Protein AF-A0A5C7NYJ2-F1 (afdb_monomer_lite)

Sequence (84 aa):
MRAVQKLEALGPNLGYPHSSSLKEHGDLRELRPRGGRSLWRAFYRRIGDAFVVAAVGPAAEHDKRGFDRAARRARTRLDEIAED

Secondary structure (DSSP, 8-state):
--HHHHHHHHGGG--TTTEEE-GGGTT-EEE-GGGGTSSEEEEEEEETTEEEEEEEEE-TTT-HHHHHHHHHHHHHHHHHHH--

pLDDT: mean 95.34, std 5.87, range [55.81, 98.5]

Structure (mmCIF, N/CA/C/O backbone):
data_AF-A0A5C7NYJ2-F1
#
_entry.id   AF-A0A5C7NYJ2-F1
#
loop_
_atom_site.group_PDB
_atom_site.id
_atom_site.type_symbol
_atom_site.label_atom_id
_atom_site.label_alt_id
_atom_site.label_comp_id
_atom_site.label_asym_id
_atom_site.label_entity_id
_atom_site.label_seq_id
_atom_site.pdbx_PDB_ins_code
_atom_site.Cartn_x
_atom_site.Cartn_y
_atom_site.Cartn_z
_atom_site.occupancy
_atom_site.B_iso_or_equiv
_atom_site.auth_seq_id
_atom_site.auth_comp_id
_atom_site.auth_asym_id
_atom_site.auth_atom_id
_atom_site.pdbx_PDB_model_num
ATOM 1 N N . MET A 1 1 ? -3.487 -17.622 -4.686 1.00 78.19 1 MET A N 1
ATOM 2 C CA . MET A 1 1 ? -3.954 -16.622 -3.698 1.00 78.19 1 MET A CA 1
ATOM 3 C C . MET A 1 1 ? -3.483 -15.226 -4.097 1.00 78.19 1 MET A C 1
ATOM 5 O O . MET A 1 1 ? -2.304 -15.063 -4.410 1.00 78.19 1 MET A O 1
ATOM 9 N N . ARG A 1 2 ? -4.394 -14.246 -4.134 1.00 93.06 2 ARG A N 1
ATOM 10 C CA . ARG A 1 2 ? -4.110 -12.831 -4.441 1.00 93.06 2 ARG A CA 1
ATOM 11 C C . ARG A 1 2 ? -3.421 -12.144 -3.253 1.00 93.06 2 ARG A C 1
ATOM 13 O O . ARG A 1 2 ? -3.454 -12.651 -2.139 1.00 93.06 2 ARG A O 1
ATOM 20 N N . ALA A 1 3 ? -2.778 -11.000 -3.488 1.00 94.38 3 ALA A N 1
ATOM 21 C CA . ALA A 1 3 ? -2.024 -10.303 -2.441 1.00 94.38 3 ALA A CA 1
ATOM 22 C C . ALA A 1 3 ? -2.916 -9.819 -1.283 1.00 94.38 3 ALA A C 1
ATOM 24 O O . ALA A 1 3 ? -2.539 -9.991 -0.132 1.00 94.38 3 ALA A O 1
ATOM 25 N N . VAL A 1 4 ? -4.105 -9.286 -1.587 1.00 95.19 4 VAL A N 1
ATOM 26 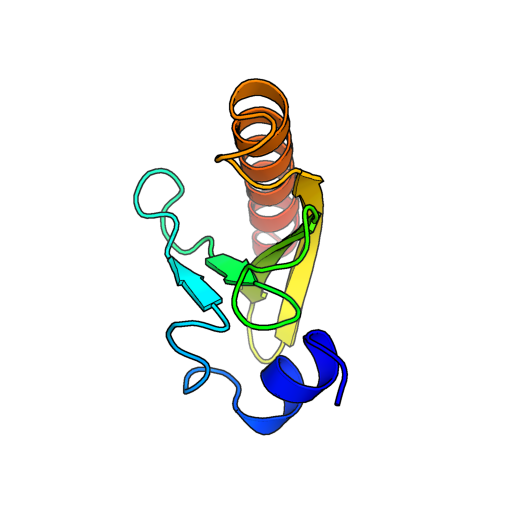C CA . VAL A 1 4 ? -5.080 -8.837 -0.574 1.00 95.19 4 VAL A CA 1
ATOM 27 C C . VAL A 1 4 ? -5.578 -10.010 0.271 1.00 95.19 4 VAL A C 1
ATOM 29 O O . VAL A 1 4 ? -5.538 -9.928 1.485 1.00 95.19 4 VAL A O 1
ATOM 32 N N . GLN A 1 5 ? -5.880 -11.154 -0.348 1.00 96.62 5 GLN A N 1
ATOM 33 C CA . GLN A 1 5 ? -6.271 -12.369 0.383 1.00 96.62 5 GLN A CA 1
ATOM 34 C C . GLN A 1 5 ? -5.190 -12.843 1.369 1.00 96.62 5 GLN A C 1
ATOM 36 O O . GLN A 1 5 ? -5.498 -13.336 2.447 1.00 96.62 5 GLN A O 1
ATOM 41 N N . LYS A 1 6 ? -3.904 -12.684 1.022 1.00 96.25 6 LYS A N 1
ATOM 42 C CA . LYS A 1 6 ? -2.805 -12.968 1.960 1.00 96.25 6 LYS A CA 1
ATOM 43 C C . LYS A 1 6 ? -2.781 -11.980 3.125 1.00 96.25 6 LYS A C 1
ATOM 45 O O . LYS A 1 6 ? -2.455 -12.386 4.233 1.00 96.25 6 LYS A O 1
ATOM 50 N N . LEU A 1 7 ? -3.082 -10.708 2.867 1.00 97.06 7 LEU A N 1
ATOM 51 C CA . LEU A 1 7 ? -3.164 -9.677 3.900 1.00 97.06 7 LEU A CA 1
ATOM 52 C C . LEU A 1 7 ? -4.351 -9.921 4.835 1.00 97.06 7 LEU A C 1
ATOM 54 O O . LEU A 1 7 ? -4.177 -9.827 6.038 1.00 97.06 7 LEU A O 1
ATOM 58 N N . GLU A 1 8 ? -5.509 -10.312 4.310 1.00 96.25 8 GLU A N 1
ATOM 59 C CA . GLU A 1 8 ? -6.678 -10.689 5.116 1.00 96.25 8 GLU A CA 1
ATOM 60 C C . GLU A 1 8 ? -6.384 -11.912 5.996 1.00 96.25 8 GLU A C 1
ATOM 62 O O . GLU A 1 8 ? -6.676 -11.901 7.186 1.00 96.25 8 GLU A O 1
ATOM 67 N N . ALA A 1 9 ? -5.754 -12.949 5.433 1.00 97.06 9 ALA A N 1
ATOM 68 C CA . ALA A 1 9 ? -5.498 -14.196 6.154 1.00 97.06 9 ALA A CA 1
ATOM 69 C C . ALA A 1 9 ? -4.387 -14.086 7.211 1.00 97.06 9 ALA A C 1
ATOM 71 O O . ALA A 1 9 ? -4.460 -14.731 8.253 1.00 97.06 9 ALA A O 1
ATOM 72 N N . LEU A 1 10 ? -3.326 -13.322 6.928 1.00 97.25 10 LEU A N 1
ATOM 73 C CA . LEU A 1 10 ? -2.143 -13.243 7.795 1.00 97.25 10 LEU A CA 1
ATOM 74 C C . LEU A 1 10 ? -2.097 -11.958 8.626 1.00 97.25 10 LEU A C 1
ATOM 76 O O . LEU A 1 10 ? -1.406 -11.918 9.644 1.00 97.25 10 LEU A O 1
ATOM 80 N N . GLY A 1 11 ? -2.809 -10.911 8.208 1.00 95.88 11 GLY A N 1
ATOM 81 C CA . GLY A 1 11 ? -2.881 -9.633 8.903 1.00 95.88 11 GLY A CA 1
ATOM 82 C C . GLY A 1 11 ? -1.492 -9.089 9.270 1.00 95.88 11 GLY A C 1
ATOM 83 O O . GLY A 1 11 ? -0.609 -9.032 8.406 1.00 95.88 11 GLY A O 1
ATOM 84 N N . PRO A 1 12 ? -1.250 -8.732 10.548 1.00 94.81 12 PRO A N 1
ATOM 85 C CA . PRO A 1 12 ? 0.048 -8.235 11.015 1.00 94.81 12 PRO A CA 1
ATOM 86 C C . PRO A 1 12 ? 1.221 -9.203 10.798 1.00 94.81 12 PRO A C 1
ATOM 88 O O . PRO A 1 12 ? 2.364 -8.760 10.716 1.00 94.81 12 PRO A O 1
ATOM 91 N N . ASN A 1 13 ? 0.953 -10.507 10.663 1.00 96.94 13 ASN A N 1
ATOM 92 C CA . ASN A 1 13 ? 1.982 -11.523 10.435 1.00 96.94 13 ASN A CA 1
ATOM 93 C C . ASN A 1 13 ? 2.439 -11.588 8.966 1.00 96.94 13 ASN A C 1
ATOM 95 O O . ASN A 1 13 ? 3.356 -12.344 8.636 1.00 96.94 13 ASN A O 1
ATOM 99 N N . LEU A 1 14 ? 1.840 -10.803 8.058 1.00 97.19 14 LEU A N 1
ATOM 100 C CA . LEU A 1 14 ? 2.300 -10.720 6.674 1.00 97.19 14 LEU A CA 1
ATOM 101 C C . LEU A 1 14 ? 3.619 -9.931 6.577 1.00 97.19 14 LEU A C 1
ATOM 103 O O . LEU A 1 14 ? 3.646 -8.700 6.479 1.00 97.19 14 LEU A O 1
ATOM 107 N N . GLY A 1 15 ? 4.729 -10.664 6.564 1.00 95.88 15 GLY A N 1
ATOM 108 C CA . GLY A 1 15 ? 6.080 -10.123 6.424 1.00 95.88 15 GLY A CA 1
ATOM 109 C C . GLY A 1 15 ? 6.648 -10.161 5.001 1.00 95.88 15 GLY A C 1
ATOM 110 O O . GLY A 1 15 ? 5.956 -10.386 3.999 1.00 95.88 15 GLY A O 1
ATOM 111 N N . TYR A 1 16 ? 7.961 -9.953 4.913 1.00 96.00 16 TYR A N 1
ATOM 112 C CA . TYR A 1 16 ? 8.736 -10.167 3.692 1.00 96.00 16 TYR A CA 1
ATOM 113 C C . TYR A 1 16 ? 8.558 -11.617 3.180 1.00 96.00 16 TYR A C 1
ATOM 115 O O . TYR A 1 16 ? 8.478 -12.533 3.995 1.00 96.00 16 TYR A O 1
ATOM 123 N N . PRO A 1 17 ? 8.489 -11.867 1.854 1.00 96.56 17 PRO A N 1
ATOM 124 C CA . PRO A 1 17 ? 8.639 -10.920 0.743 1.00 96.56 17 PRO A CA 1
ATOM 125 C C . PRO A 1 17 ? 7.318 -10.271 0.300 1.00 96.56 17 PRO A C 1
ATOM 127 O O . PRO A 1 17 ? 7.270 -9.623 -0.744 1.00 96.56 17 PRO A O 1
ATOM 130 N N . HIS A 1 18 ? 6.224 -10.480 1.03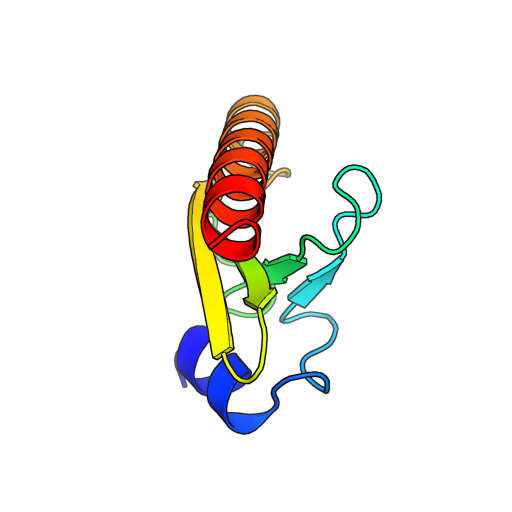3 1.00 97.81 18 HIS A N 1
ATOM 131 C CA . HIS A 1 18 ? 4.878 -10.088 0.613 1.00 97.81 18 HIS A CA 1
ATOM 132 C C . HIS A 1 18 ? 4.433 -8.728 1.143 1.00 97.81 18 HIS A C 1
ATOM 134 O O . HIS A 1 18 ? 3.538 -8.126 0.554 1.00 97.81 18 HIS A O 1
ATOM 140 N N . SER A 1 19 ? 5.080 -8.214 2.182 1.00 98.00 19 SER A N 1
ATOM 141 C CA . SER A 1 19 ? 4.930 -6.835 2.628 1.00 98.00 19 SER A CA 1
ATOM 142 C C . SER A 1 19 ? 6.249 -6.291 3.169 1.00 98.00 19 SER A C 1
ATOM 144 O O . SER A 1 19 ? 7.084 -7.055 3.655 1.00 98.00 19 SER A O 1
ATOM 146 N N . SER A 1 20 ? 6.438 -4.978 3.067 1.00 97.44 20 SER A N 1
ATOM 147 C CA . SER A 1 20 ? 7.571 -4.258 3.649 1.00 97.44 20 SER A CA 1
ATOM 148 C C . SER A 1 20 ? 7.087 -2.957 4.285 1.00 97.44 20 SER A C 1
ATOM 150 O O . SER A 1 20 ? 6.115 -2.369 3.807 1.00 97.44 20 SER A O 1
ATOM 152 N N . SER A 1 21 ? 7.742 -2.511 5.358 1.00 96.69 21 SER A N 1
ATOM 153 C CA . SER A 1 21 ? 7.487 -1.188 5.932 1.00 96.69 21 SER A CA 1
ATOM 154 C C . SER A 1 21 ? 8.220 -0.105 5.146 1.00 96.69 21 SER A C 1
ATOM 156 O O . SER A 1 21 ? 9.365 -0.288 4.731 1.00 96.69 21 SER A O 1
ATOM 158 N N . LEU A 1 22 ? 7.563 1.038 4.971 1.00 95.38 22 LEU A N 1
ATOM 159 C CA . LEU A 1 22 ? 8.146 2.237 4.383 1.00 95.38 22 LEU A CA 1
ATOM 160 C C . LEU A 1 22 ? 8.492 3.186 5.524 1.00 95.38 22 LEU A C 1
ATOM 162 O O . LEU A 1 22 ? 7.706 4.057 5.874 1.00 95.38 22 LEU A O 1
ATOM 166 N N . LYS A 1 23 ? 9.658 2.974 6.146 1.00 86.38 23 LYS A N 1
ATOM 167 C CA . LYS A 1 23 ? 10.065 3.685 7.376 1.00 86.38 23 LYS A CA 1
ATOM 168 C C . LYS A 1 23 ? 10.043 5.210 7.222 1.00 86.38 23 LYS A C 1
ATOM 170 O O . LYS A 1 23 ? 9.669 5.915 8.149 1.00 86.38 23 LYS A O 1
ATOM 175 N N . GLU A 1 24 ? 10.391 5.704 6.038 1.00 87.88 24 GLU A N 1
ATOM 176 C CA . GLU A 1 24 ? 10.334 7.127 5.671 1.00 87.88 24 GLU A CA 1
ATOM 177 C C . GLU A 1 24 ? 8.904 7.703 5.615 1.00 87.88 24 GLU A C 1
ATOM 179 O O . GLU A 1 24 ? 8.721 8.916 5.596 1.00 87.88 24 GLU A O 1
ATOM 184 N N . HIS A 1 25 ? 7.890 6.836 5.639 1.00 87.38 25 HIS A N 1
ATOM 185 C CA . HIS A 1 25 ? 6.465 7.158 5.647 1.00 87.38 25 HIS A CA 1
ATOM 186 C C . HIS A 1 25 ? 5.753 6.656 6.922 1.00 87.38 25 HIS A C 1
ATOM 188 O O . HIS A 1 25 ? 4.530 6.492 6.930 1.00 87.38 25 HIS A O 1
ATOM 194 N N . GLY A 1 26 ? 6.505 6.423 8.005 1.00 88.50 26 GLY A N 1
ATOM 195 C CA . GLY A 1 26 ? 5.980 6.029 9.314 1.00 88.50 26 GLY A CA 1
ATOM 196 C C . GLY A 1 26 ? 5.468 4.587 9.360 1.00 88.50 26 GLY A C 1
ATOM 197 O O . GLY A 1 26 ? 6.228 3.636 9.177 1.00 88.50 26 GLY A O 1
ATOM 198 N N . ASP A 1 27 ? 4.176 4.427 9.641 1.00 92.50 27 ASP A N 1
ATOM 199 C CA . ASP A 1 27 ? 3.448 3.154 9.730 1.00 92.50 27 ASP A CA 1
ATOM 200 C C . ASP A 1 27 ? 2.949 2.638 8.367 1.00 92.50 27 ASP A C 1
ATOM 202 O O . ASP A 1 27 ? 2.358 1.556 8.288 1.00 92.50 27 ASP A O 1
ATOM 206 N N . LEU A 1 28 ? 3.212 3.379 7.285 1.00 97.56 28 LEU A N 1
ATOM 207 C CA . LEU A 1 28 ? 2.854 2.979 5.932 1.00 97.56 28 LEU A CA 1
ATOM 208 C C . LEU A 1 28 ? 3.619 1.718 5.512 1.00 97.56 28 LEU A C 1
ATOM 210 O O . LEU A 1 28 ? 4.833 1.583 5.694 1.00 97.56 28 LEU A O 1
ATOM 214 N N . ARG A 1 29 ? 2.905 0.789 4.883 1.00 98.19 29 ARG A N 1
ATOM 215 C CA . ARG A 1 29 ? 3.461 -0.447 4.336 1.00 98.19 29 ARG A CA 1
ATOM 216 C C . ARG A 1 29 ? 3.159 -0.559 2.854 1.00 98.19 29 ARG A C 1
ATOM 218 O O . ARG A 1 29 ? 2.121 -0.112 2.373 1.00 98.19 29 ARG A O 1
ATOM 225 N N . GLU A 1 30 ? 4.049 -1.227 2.133 1.00 98.25 30 GLU A N 1
ATOM 226 C CA . GLU A 1 30 ? 3.756 -1.725 0.794 1.00 98.25 30 GLU A CA 1
ATOM 227 C C . GLU A 1 30 ? 3.334 -3.196 0.847 1.00 98.25 30 GLU A C 1
ATOM 229 O O . GLU A 1 30 ? 3.891 -4.022 1.581 1.00 98.25 30 GLU A O 1
ATOM 234 N N . LEU A 1 31 ? 2.345 -3.539 0.032 1.00 98.31 31 LEU A N 1
ATOM 235 C CA . LEU A 1 31 ? 1.967 -4.899 -0.304 1.00 98.31 31 LEU A CA 1
ATOM 236 C C . LEU A 1 31 ? 2.632 -5.265 -1.630 1.00 98.31 31 LEU A C 1
ATOM 238 O O . LEU A 1 31 ? 2.576 -4.509 -2.605 1.00 98.31 31 LEU A O 1
ATOM 242 N N . ARG A 1 32 ? 3.253 -6.445 -1.665 1.00 98.06 32 ARG A N 1
ATOM 243 C CA . ARG A 1 32 ? 4.149 -6.901 -2.733 1.00 98.06 32 ARG A CA 1
ATOM 244 C C . ARG A 1 32 ? 3.581 -8.164 -3.398 1.00 98.06 32 ARG A C 1
ATOM 246 O O . ARG A 1 32 ? 3.956 -9.292 -3.038 1.00 98.06 32 ARG A O 1
ATOM 253 N N . PRO A 1 33 ? 2.669 -8.022 -4.383 1.00 97.56 33 PRO A N 1
ATOM 254 C CA . PRO A 1 33 ? 2.120 -9.156 -5.114 1.00 97.56 33 PRO A CA 1
ATOM 255 C C . PRO A 1 33 ? 3.222 -10.020 -5.725 1.00 97.56 33 PRO A C 1
ATOM 257 O O . PRO A 1 33 ? 4.247 -9.516 -6.189 1.00 97.56 33 PRO A O 1
ATOM 260 N N . ARG A 1 34 ? 3.005 -11.341 -5.719 1.00 96.19 34 ARG A N 1
ATOM 261 C CA . ARG A 1 34 ? 3.986 -12.337 -6.188 1.00 96.19 34 ARG A CA 1
ATOM 262 C C . ARG A 1 34 ? 5.365 -12.204 -5.510 1.00 96.19 34 ARG A C 1
ATOM 264 O 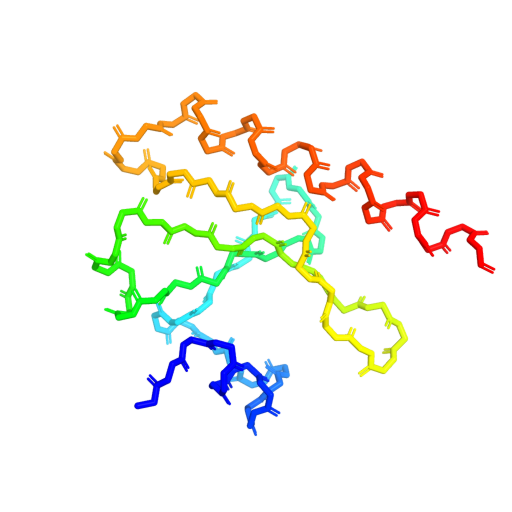O . ARG A 1 34 ? 6.380 -12.472 -6.140 1.00 96.19 34 ARG A O 1
ATOM 271 N N . GLY A 1 35 ? 5.401 -11.771 -4.244 1.00 95.62 35 GLY A N 1
ATOM 272 C CA . GLY A 1 35 ? 6.654 -11.617 -3.488 1.00 95.62 35 GLY A CA 1
ATOM 273 C C . GLY A 1 35 ? 7.549 -10.499 -4.023 1.00 95.62 35 GLY A C 1
ATOM 274 O O . GLY A 1 35 ? 8.763 -10.641 -4.020 1.00 95.62 35 GLY A O 1
ATOM 275 N N . GLY A 1 36 ? 6.949 -9.438 -4.571 1.00 96.69 36 GLY A N 1
ATOM 276 C CA . GLY A 1 36 ? 7.672 -8.298 -5.143 1.00 96.69 36 GLY A CA 1
ATOM 277 C C . GLY A 1 36 ? 7.947 -8.392 -6.644 1.00 96.69 36 GLY A C 1
ATOM 278 O O . GLY A 1 36 ? 8.307 -7.382 -7.237 1.00 96.69 36 GLY A O 1
ATOM 279 N N . ARG A 1 37 ? 7.692 -9.544 -7.288 1.00 96.38 37 ARG A N 1
ATOM 280 C CA . ARG A 1 37 ? 7.874 -9.739 -8.746 1.00 96.38 37 ARG A CA 1
ATOM 281 C C . ARG A 1 37 ? 6.850 -9.002 -9.618 1.00 96.38 37 ARG A C 1
ATOM 283 O O . ARG A 1 37 ? 6.980 -8.971 -10.839 1.00 96.38 37 ARG A O 1
ATOM 290 N N . SER A 1 38 ? 5.773 -8.491 -9.027 1.00 96.69 38 SER A N 1
ATOM 291 C CA . SER A 1 38 ? 4.873 -7.564 -9.717 1.00 96.69 38 SER A CA 1
ATOM 292 C C . SER A 1 38 ? 5.517 -6.190 -9.833 1.00 96.69 38 SER A C 1
ATOM 294 O O . SER A 1 38 ? 6.205 -5.777 -8.910 1.00 96.69 38 SER A O 1
ATOM 296 N N . LEU A 1 39 ? 5.242 -5.450 -10.905 1.00 97.62 39 LEU A N 1
ATOM 297 C CA . LEU A 1 39 ? 5.649 -4.044 -11.007 1.00 97.62 39 LEU A CA 1
ATOM 298 C C . LEU A 1 39 ? 4.706 -3.099 -10.255 1.00 97.62 39 LEU A C 1
ATOM 300 O O . LEU A 1 39 ? 4.953 -1.906 -10.235 1.00 97.62 39 LEU A O 1
ATOM 304 N N . TRP A 1 40 ? 3.648 -3.616 -9.626 1.00 98.06 40 TRP A N 1
ATOM 305 C CA . TRP A 1 40 ? 2.677 -2.830 -8.864 1.00 98.06 40 TRP A CA 1
ATOM 306 C C . TRP A 1 40 ? 2.792 -3.090 -7.360 1.00 98.06 40 TRP A C 1
ATOM 308 O O . TRP A 1 40 ? 3.055 -4.223 -6.934 1.00 98.06 40 TRP A O 1
ATOM 318 N N . ARG A 1 41 ? 2.566 -2.041 -6.568 1.00 98.25 41 ARG A N 1
ATOM 319 C CA . ARG A 1 41 ? 2.532 -2.019 -5.101 1.00 98.25 41 ARG A CA 1
ATOM 320 C C . ARG A 1 41 ? 1.218 -1.413 -4.640 1.00 98.25 41 ARG A C 1
ATOM 322 O O . ARG A 1 41 ? 0.773 -0.425 -5.215 1.00 98.25 41 ARG A O 1
ATOM 329 N N . ALA A 1 42 ? 0.618 -1.996 -3.609 1.00 98.31 42 ALA A N 1
ATOM 330 C CA . ALA A 1 42 ? -0.485 -1.360 -2.898 1.00 98.31 42 ALA A CA 1
ATOM 331 C C . ALA A 1 42 ? 0.056 -0.776 -1.592 1.00 98.31 42 ALA A C 1
ATOM 333 O O . ALA A 1 42 ? 0.756 -1.474 -0.862 1.00 98.31 42 ALA A O 1
ATOM 334 N N . PHE A 1 43 ? -0.241 0.485 -1.313 1.00 98.50 43 PHE A N 1
ATOM 335 C CA . PHE A 1 43 ? 0.212 1.187 -0.116 1.00 98.50 43 PHE A CA 1
ATOM 336 C C . PHE A 1 43 ? -0.914 1.199 0.905 1.00 98.50 43 PHE A C 1
ATOM 338 O O . PHE A 1 43 ? -2.021 1.644 0.592 1.00 98.50 43 PHE A O 1
ATOM 345 N N . TYR A 1 44 ? -0.642 0.678 2.096 1.00 98.25 44 TYR A N 1
ATOM 346 C CA . TYR A 1 44 ? -1.660 0.451 3.111 1.00 98.25 44 TYR A CA 1
ATOM 347 C C . TYR A 1 44 ? -1.135 0.698 4.523 1.00 98.25 44 TYR A C 1
ATOM 349 O O . TYR A 1 44 ? 0.067 0.593 4.774 1.00 98.25 44 TYR A O 1
ATOM 357 N N . ARG A 1 45 ? -2.048 0.964 5.456 1.00 97.06 45 ARG A N 1
ATOM 358 C CA . ARG A 1 45 ? -1.798 0.819 6.897 1.00 97.06 45 ARG A CA 1
ATOM 359 C C . ARG A 1 45 ? -2.999 0.176 7.576 1.00 97.06 45 ARG A C 1
ATOM 361 O O . ARG A 1 45 ? -4.043 -0.011 6.952 1.00 97.06 45 ARG A O 1
ATOM 368 N N . ARG A 1 46 ? -2.847 -0.153 8.856 1.00 95.88 46 ARG A N 1
ATOM 369 C CA . ARG A 1 46 ? -3.968 -0.545 9.709 1.00 95.88 46 ARG A CA 1
ATOM 370 C C . ARG A 1 46 ? -4.607 0.700 10.333 1.00 95.88 46 ARG A C 1
ATOM 372 O O . ARG A 1 46 ? -3.884 1.494 10.925 1.00 95.88 46 ARG A O 1
ATOM 379 N N . ILE A 1 47 ? -5.923 0.844 10.212 1.00 95.00 47 ILE A N 1
ATOM 380 C CA . ILE A 1 47 ? -6.738 1.852 10.907 1.00 95.00 47 ILE A CA 1
ATOM 381 C C . ILE A 1 47 ? -7.815 1.078 11.668 1.00 95.00 47 ILE A C 1
ATOM 383 O O . ILE A 1 47 ? -8.590 0.346 11.056 1.00 95.00 47 ILE A O 1
ATOM 387 N N . GLY A 1 48 ? -7.801 1.162 13.000 1.00 93.06 48 GLY A N 1
ATOM 388 C CA . GLY A 1 48 ? -8.655 0.328 13.849 1.00 93.06 48 GLY A CA 1
ATOM 389 C C . GLY A 1 48 ? -8.437 -1.174 13.606 1.00 93.06 48 GLY A C 1
ATOM 390 O O . GLY A 1 48 ? -7.334 -1.713 13.777 1.00 93.06 48 GLY A O 1
ATOM 391 N N . ASP A 1 49 ? -9.496 -1.868 13.206 1.00 93.12 49 ASP A N 1
ATOM 392 C CA . ASP A 1 49 ? -9.504 -3.294 12.872 1.00 93.12 49 ASP A CA 1
ATOM 393 C C . ASP A 1 49 ? -9.297 -3.585 11.374 1.00 93.12 49 ASP A C 1
ATOM 395 O O . ASP A 1 49 ? -9.058 -4.737 11.007 1.00 93.12 49 ASP A O 1
ATOM 399 N N . ALA A 1 50 ? -9.287 -2.558 10.522 1.00 95.38 50 ALA A N 1
ATOM 400 C CA . ALA A 1 50 ? -9.181 -2.698 9.077 1.00 95.38 50 ALA A CA 1
ATOM 401 C C . ALA A 1 50 ? -7.771 -2.404 8.544 1.00 95.38 50 ALA A C 1
ATOM 403 O O . ALA A 1 50 ? -7.037 -1.544 9.037 1.00 95.38 50 ALA A O 1
ATOM 404 N N . PHE A 1 51 ? -7.402 -3.089 7.460 1.00 97.44 51 PHE A N 1
ATOM 405 C CA . PHE A 1 51 ? -6.268 -2.705 6.620 1.00 97.44 51 PHE A CA 1
ATOM 406 C C . PHE A 1 51 ? -6.771 -1.890 5.432 1.00 97.44 51 PHE A C 1
ATOM 408 O O . PHE A 1 51 ? -7.488 -2.407 4.577 1.00 97.44 51 PHE A O 1
ATOM 415 N N . VAL A 1 52 ? -6.365 -0.626 5.355 1.00 97.69 52 VAL A N 1
ATOM 416 C CA . VAL A 1 52 ? -6.846 0.313 4.338 1.00 97.69 52 VAL A CA 1
ATOM 417 C C . VAL A 1 52 ? -5.778 0.501 3.272 1.00 97.69 52 VAL A C 1
ATOM 419 O O . VAL A 1 52 ? -4.688 0.996 3.554 1.00 97.69 52 VAL A O 1
ATOM 422 N N . VAL A 1 53 ? -6.090 0.116 2.033 1.00 97.88 53 VAL A N 1
ATOM 423 C CA . VAL A 1 53 ? -5.258 0.405 0.858 1.00 97.88 53 VAL A CA 1
ATOM 424 C C . VAL A 1 53 ? -5.630 1.783 0.320 1.00 97.88 53 VAL A C 1
ATOM 426 O O . VAL A 1 53 ? -6.726 1.967 -0.198 1.0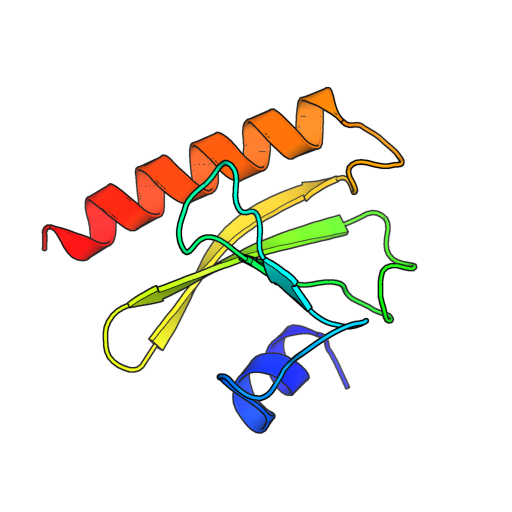0 97.88 53 VAL A O 1
ATOM 429 N N . ALA A 1 54 ? -4.707 2.739 0.387 1.00 97.88 54 ALA A N 1
ATOM 430 C CA . ALA A 1 54 ? -4.982 4.132 0.027 1.00 97.88 54 ALA A CA 1
ATOM 431 C C . ALA A 1 54 ? -4.389 4.570 -1.320 1.00 97.88 54 ALA A C 1
ATOM 433 O O . ALA A 1 54 ? -4.780 5.603 -1.875 1.00 97.88 54 ALA A O 1
ATOM 434 N N . ALA A 1 55 ? -3.454 3.803 -1.884 1.00 98.50 55 ALA A N 1
ATOM 435 C CA . ALA A 1 55 ? -3.000 3.997 -3.257 1.00 98.50 55 ALA A CA 1
ATOM 436 C C . ALA A 1 55 ? -2.411 2.718 -3.857 1.00 98.50 55 ALA A C 1
ATOM 438 O O . ALA A 1 55 ? -1.980 1.807 -3.149 1.00 98.50 55 ALA A O 1
ATOM 439 N N . VAL A 1 56 ? -2.324 2.704 -5.186 1.00 98.38 56 VAL A N 1
ATOM 440 C CA . VAL A 1 56 ? -1.562 1.725 -5.962 1.00 98.38 56 VAL A CA 1
ATOM 441 C C . VAL A 1 56 ? -0.570 2.486 -6.836 1.00 98.38 56 VAL A C 1
ATOM 443 O O . VAL A 1 56 ? -0.918 3.510 -7.423 1.00 98.38 56 VAL A O 1
ATOM 446 N N . GLY A 1 57 ? 0.669 2.009 -6.902 1.00 98.31 57 GLY A N 1
ATOM 447 C CA . GLY A 1 57 ? 1.734 2.638 -7.681 1.00 98.31 57 GLY A CA 1
ATOM 448 C C . GLY A 1 57 ? 2.766 1.633 -8.183 1.00 98.31 57 GLY A C 1
ATOM 449 O O . GLY A 1 57 ? 2.659 0.440 -7.875 1.00 98.31 57 GLY A O 1
ATOM 450 N N . PRO A 1 58 ? 3.744 2.089 -8.982 1.00 98.50 58 PRO A N 1
ATOM 451 C CA . PRO A 1 58 ? 4.790 1.222 -9.496 1.00 98.50 58 PRO A CA 1
ATOM 452 C C . PRO A 1 58 ? 5.718 0.761 -8.369 1.00 98.50 58 PRO A C 1
ATOM 454 O O . PRO A 1 58 ? 5.766 1.362 -7.302 1.00 98.50 58 PRO A O 1
ATOM 457 N N . ALA A 1 59 ? 6.465 -0.308 -8.612 1.00 97.94 59 ALA A N 1
ATOM 458 C CA . ALA A 1 59 ? 7.583 -0.740 -7.791 1.00 97.94 59 ALA A CA 1
ATOM 459 C C . ALA A 1 59 ? 8.716 0.297 -7.848 1.00 97.94 59 ALA A C 1
ATOM 461 O O . ALA A 1 59 ? 9.015 0.812 -8.927 1.00 97.94 59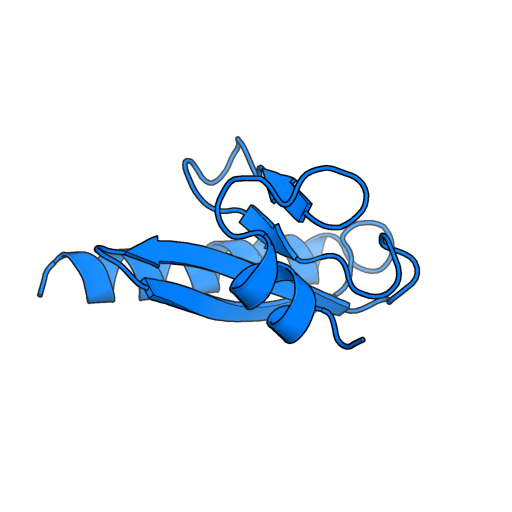 ALA A O 1
ATOM 462 N N . ALA A 1 60 ? 9.373 0.568 -6.716 1.00 96.94 60 ALA A N 1
ATOM 463 C CA . ALA A 1 60 ? 10.454 1.552 -6.645 1.00 96.94 60 ALA A CA 1
ATOM 464 C C . ALA A 1 60 ? 11.625 1.208 -7.578 1.00 96.94 60 ALA A C 1
ATOM 466 O O . ALA A 1 60 ? 12.240 2.106 -8.147 1.00 96.94 60 ALA A O 1
ATOM 467 N N . GLU A 1 61 ? 11.894 -0.087 -7.778 1.00 96.81 61 GLU A N 1
ATOM 468 C CA . GLU A 1 61 ? 12.941 -0.572 -8.682 1.00 96.81 61 GLU A CA 1
ATOM 469 C C . GLU A 1 61 ? 12.635 -0.283 -10.164 1.00 96.81 61 GLU A C 1
ATOM 471 O O 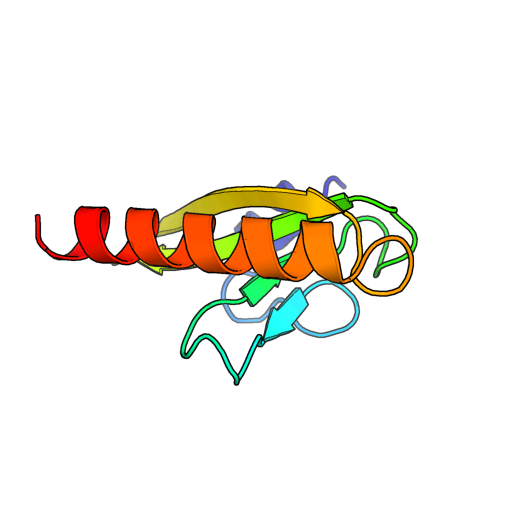. GLU A 1 61 ? 13.545 -0.275 -10.988 1.00 96.81 61 GLU A O 1
ATOM 476 N N . HIS A 1 62 ? 11.363 -0.058 -10.512 1.00 97.62 62 HIS A N 1
ATOM 477 C CA . HIS A 1 62 ? 10.915 0.235 -11.875 1.00 97.62 62 HIS A CA 1
ATOM 478 C C . HIS A 1 62 ? 10.694 1.735 -12.107 1.00 97.62 62 HIS A C 1
ATOM 480 O O . HIS A 1 62 ? 11.128 2.271 -13.121 1.00 97.62 62 HIS A O 1
ATOM 486 N N . ASP A 1 63 ? 10.037 2.412 -11.162 1.00 98.44 63 ASP A N 1
ATOM 487 C CA . ASP A 1 63 ? 9.833 3.860 -11.178 1.00 98.44 63 ASP A CA 1
ATOM 488 C C . ASP A 1 63 ? 9.791 4.400 -9.744 1.00 98.44 63 ASP A C 1
ATOM 490 O O . ASP A 1 63 ? 8.744 4.446 -9.088 1.00 98.44 63 ASP A O 1
ATOM 494 N N . LYS A 1 64 ? 10.950 4.858 -9.263 1.00 97.56 64 LYS A N 1
ATOM 495 C CA . LYS A 1 64 ? 11.077 5.462 -7.935 1.00 97.56 64 LYS A CA 1
ATOM 496 C C . LYS A 1 64 ? 10.235 6.731 -7.781 1.00 97.56 64 LYS A C 1
ATOM 498 O O . LYS A 1 64 ? 9.632 6.941 -6.732 1.00 97.56 64 LYS A O 1
ATOM 503 N N . ARG A 1 65 ? 10.155 7.587 -8.806 1.00 98.19 65 ARG A N 1
ATOM 504 C CA . ARG A 1 65 ? 9.412 8.857 -8.702 1.00 98.19 65 ARG A CA 1
ATOM 505 C C . ARG A 1 65 ? 7.910 8.601 -8.596 1.00 98.19 65 ARG A C 1
ATOM 507 O O . ARG A 1 65 ? 7.229 9.273 -7.816 1.00 98.19 65 ARG A O 1
ATOM 514 N N . GLY A 1 66 ? 7.401 7.645 -9.368 1.00 98.44 66 GLY A N 1
ATOM 515 C CA . GLY A 1 66 ? 6.021 7.176 -9.297 1.00 98.44 66 GLY A CA 1
ATOM 516 C C . GLY A 1 66 ? 5.708 6.491 -7.969 1.00 98.44 66 GLY A C 1
ATOM 517 O O . GLY A 1 66 ? 4.668 6.783 -7.376 1.00 98.44 66 GLY A O 1
ATOM 518 N N . PHE A 1 67 ? 6.623 5.656 -7.465 1.00 98.31 67 PHE A N 1
ATOM 519 C CA . PHE A 1 67 ? 6.512 5.017 -6.152 1.00 98.31 67 PHE A CA 1
ATOM 520 C C . PHE A 1 67 ? 6.394 6.061 -5.036 1.00 98.31 67 PHE A C 1
ATOM 522 O O . PHE A 1 67 ? 5.391 6.080 -4.324 1.00 98.31 67 PHE A O 1
ATOM 529 N N . ASP A 1 68 ? 7.349 6.993 -4.946 1.00 97.56 68 ASP A N 1
ATOM 530 C CA . ASP A 1 68 ? 7.383 8.017 -3.895 1.00 97.56 68 ASP A CA 1
ATOM 531 C C . ASP A 1 68 ? 6.126 8.908 -3.950 1.00 97.56 68 ASP A C 1
ATOM 533 O O . ASP A 1 68 ? 5.563 9.303 -2.927 1.00 97.56 68 ASP A O 1
ATOM 537 N N . ARG A 1 69 ? 5.642 9.223 -5.161 1.00 98.06 69 ARG A N 1
ATOM 538 C CA . ARG A 1 69 ? 4.399 9.984 -5.357 1.00 98.06 69 ARG A CA 1
ATOM 539 C C . ARG A 1 69 ? 3.178 9.215 -4.850 1.00 98.06 69 ARG A C 1
ATOM 541 O O . ARG A 1 69 ? 2.316 9.817 -4.212 1.00 98.06 69 ARG A O 1
ATOM 548 N N . ALA A 1 70 ? 3.076 7.925 -5.159 1.00 98.50 70 ALA A N 1
ATOM 549 C CA . ALA A 1 70 ? 1.964 7.088 -4.723 1.00 98.50 70 ALA A CA 1
ATOM 550 C C . ALA A 1 70 ? 1.985 6.864 -3.204 1.00 98.50 70 ALA A C 1
ATOM 552 O O . ALA A 1 70 ? 0.937 6.984 -2.574 1.00 98.50 70 ALA A O 1
ATOM 553 N N . ALA A 1 71 ? 3.164 6.641 -2.615 1.00 98.25 71 ALA A N 1
ATOM 554 C CA . ALA A 1 71 ? 3.344 6.504 -1.172 1.00 98.25 71 ALA A CA 1
ATOM 555 C C . ALA A 1 71 ? 2.929 7.781 -0.420 1.00 98.25 71 ALA A C 1
ATOM 557 O O . ALA A 1 71 ? 2.131 7.706 0.512 1.00 98.25 71 ALA A O 1
ATOM 558 N N . ARG A 1 72 ? 3.365 8.967 -0.879 1.00 97.38 72 ARG A N 1
ATOM 559 C CA . ARG A 1 72 ? 2.919 10.251 -0.300 1.00 97.38 72 ARG A CA 1
ATOM 560 C C . ARG A 1 72 ? 1.403 10.436 -0.376 1.00 97.38 72 ARG A C 1
ATOM 562 O O . ARG A 1 72 ? 0.791 10.802 0.616 1.00 97.38 72 ARG A O 1
ATOM 569 N N . ARG A 1 73 ? 0.787 10.144 -1.528 1.00 98.00 73 ARG A N 1
ATOM 570 C CA . ARG A 1 73 ? -0.677 10.235 -1.689 1.00 98.00 73 ARG A CA 1
ATOM 571 C C . ARG A 1 73 ? -1.425 9.263 -0.780 1.00 98.00 73 ARG A C 1
ATOM 573 O O . ARG A 1 73 ? -2.460 9.627 -0.238 1.00 98.00 73 ARG A O 1
ATOM 580 N N . ALA A 1 74 ? -0.921 8.036 -0.641 1.00 98.25 74 ALA A N 1
ATOM 581 C CA . ALA A 1 74 ? -1.491 7.056 0.274 1.00 98.25 74 ALA A CA 1
ATOM 582 C C . ALA A 1 74 ? -1.444 7.574 1.709 1.00 98.25 74 ALA A C 1
ATOM 584 O O . ALA A 1 74 ? -2.443 7.494 2.408 1.00 98.25 74 ALA A O 1
ATOM 585 N N . ARG A 1 75 ? -0.304 8.143 2.115 1.00 96.75 75 ARG A N 1
ATOM 586 C CA . ARG A 1 75 ? -0.130 8.710 3.448 1.00 96.75 75 ARG A CA 1
ATOM 587 C C . ARG A 1 75 ? -1.151 9.809 3.739 1.00 96.75 75 ARG A C 1
ATOM 589 O O . ARG A 1 75 ? -1.891 9.663 4.697 1.00 96.75 75 ARG A O 1
ATOM 596 N N . THR A 1 76 ? -1.247 10.823 2.875 1.00 96.38 76 THR A N 1
ATOM 597 C CA . THR A 1 76 ? -2.213 11.925 3.034 1.00 96.38 76 THR A CA 1
ATOM 598 C C . THR A 1 76 ? -3.641 11.412 3.226 1.00 96.38 76 THR A C 1
ATOM 600 O O . THR A 1 76 ? -4.289 11.773 4.195 1.00 96.38 76 THR A O 1
ATOM 603 N N . ARG A 1 77 ? -4.095 10.486 2.372 1.00 97.25 77 ARG A N 1
ATOM 604 C CA . ARG A 1 77 ? -5.445 9.906 2.475 1.00 97.25 77 ARG A CA 1
ATOM 605 C C . ARG A 1 77 ? -5.664 9.110 3.756 1.00 97.25 77 ARG A C 1
ATOM 607 O O . ARG A 1 77 ? -6.767 9.064 4.273 1.00 97.25 77 ARG A O 1
ATOM 614 N N . LEU A 1 78 ? -4.639 8.401 4.223 1.00 96.62 78 LEU A N 1
ATOM 615 C CA . LEU A 1 78 ? -4.745 7.603 5.440 1.00 96.62 78 LEU A CA 1
ATOM 616 C C . LEU A 1 78 ? -4.785 8.480 6.682 1.00 96.62 78 LEU A C 1
ATOM 618 O O . LEU A 1 78 ? -5.464 8.097 7.629 1.00 96.62 78 LEU A O 1
ATOM 622 N N . ASP A 1 79 ? -4.039 9.585 6.691 1.00 94.75 79 ASP A N 1
ATOM 623 C CA . ASP A 1 79 ? -4.081 10.571 7.768 1.00 94.75 79 ASP A CA 1
ATOM 624 C C . ASP A 1 79 ? -5.484 11.202 7.834 1.00 94.75 79 ASP A C 1
ATOM 626 O O . ASP A 1 79 ? -6.095 11.132 8.892 1.00 94.75 79 ASP A O 1
ATOM 630 N N . GLU A 1 80 ? -6.052 11.627 6.695 1.00 94.81 80 GLU A N 1
ATOM 631 C CA . GLU A 1 80 ? -7.442 12.123 6.599 1.00 94.81 80 GLU A CA 1
ATOM 632 C C . GLU A 1 80 ? -8.467 11.121 7.169 1.00 94.81 80 GLU A C 1
ATOM 634 O O . GLU A 1 80 ? -9.324 11.498 7.954 1.00 94.81 80 GLU A O 1
ATOM 639 N N . ILE A 1 81 ? -8.352 9.828 6.837 1.00 92.62 81 ILE A N 1
ATOM 640 C CA . ILE A 1 81 ? -9.291 8.789 7.310 1.00 92.62 81 ILE A CA 1
ATOM 641 C C . ILE A 1 81 ? -9.182 8.518 8.819 1.00 92.62 81 ILE A C 1
ATOM 643 O O . ILE A 1 81 ? -10.133 8.027 9.411 1.00 92.62 81 ILE A O 1
ATOM 647 N N . ALA A 1 82 ? -8.021 8.735 9.440 1.00 85.94 82 ALA A N 1
ATOM 648 C CA . ALA A 1 82 ? -7.840 8.432 10.864 1.00 85.94 82 ALA A CA 1
ATOM 649 C C . ALA A 1 82 ? -8.169 9.606 11.792 1.00 85.94 82 ALA A C 1
ATOM 651 O O . ALA A 1 82 ? -8.118 9.432 13.009 1.00 85.94 82 ALA A O 1
ATOM 652 N N . GLU A 1 83 ? -8.420 10.787 11.228 1.00 76.44 83 GLU A N 1
ATOM 653 C CA . GLU A 1 83 ? -8.899 11.959 11.960 1.00 76.44 83 GLU A CA 1
ATOM 654 C C . GLU A 1 83 ? -10.430 11.938 12.159 1.00 76.44 83 GLU A C 1
ATOM 656 O O . GLU A 1 83 ? -10.918 12.646 13.041 1.00 76.44 83 GLU A O 1
ATOM 661 N N . ASP A 1 84 ? -11.150 11.094 11.405 1.00 55.81 84 ASP A N 1
ATOM 662 C CA . ASP A 1 84 ? -12.591 10.803 11.534 1.00 55.81 84 ASP A CA 1
ATOM 663 C C . ASP A 1 84 ? -12.886 9.684 12.558 1.00 55.81 84 ASP A C 1
ATOM 665 O O . ASP A 1 84 ? -13.912 9.793 13.275 1.00 55.81 84 ASP A O 1
#

Radius of gyration: 11.95 Å; chains: 1; bounding box: 26×29×26 Å

Foldseek 3Di:
DWLVVCCVVCPVNDDALQKDDPVVLPQKMWGQTPSVPDQKIFIWGDAPNDIDGQFMFGDCVVPVVRVVVRNVRSSVVVVVVNVD